Protein AF-A0A7Y2AM44-F1 (afdb_monomer)

Structure (mmCIF, N/CA/C/O backbone):
data_AF-A0A7Y2AM44-F1
#
_entry.id   AF-A0A7Y2AM44-F1
#
loop_
_atom_site.group_PDB
_atom_site.id
_atom_site.type_symbol
_atom_site.label_atom_id
_atom_site.label_alt_id
_atom_site.label_comp_id
_atom_site.label_asym_id
_atom_site.label_entity_id
_atom_site.label_seq_id
_atom_site.pdbx_PDB_ins_code
_atom_site.Cartn_x
_atom_site.Cartn_y
_atom_site.Cartn_z
_atom_site.occupancy
_atom_site.B_iso_or_equiv
_atom_site.auth_seq_id
_atom_site.auth_comp_id
_atom_site.auth_asym_id
_atom_site.auth_atom_id
_atom_site.pdbx_PDB_model_num
ATOM 1 N N . MET A 1 1 ? -16.133 8.044 -44.726 1.00 52.53 1 MET A N 1
ATOM 2 C CA . MET A 1 1 ? -15.012 7.751 -43.798 1.00 52.53 1 MET A CA 1
ATOM 3 C C . MET A 1 1 ? -14.204 9.017 -43.467 1.00 52.53 1 MET A C 1
ATOM 5 O O . MET A 1 1 ? -13.021 9.083 -43.760 1.00 52.53 1 MET A O 1
ATOM 9 N N . LYS A 1 2 ? -14.829 10.051 -42.878 1.00 50.47 2 LYS A N 1
ATOM 10 C CA . LYS A 1 2 ? -14.136 11.271 -42.394 1.00 50.47 2 LYS A CA 1
ATOM 11 C C . LYS A 1 2 ? -14.569 11.716 -40.985 1.00 50.47 2 LYS A C 1
ATOM 13 O O . LYS A 1 2 ? -14.037 12.691 -40.481 1.00 50.47 2 LYS A O 1
ATOM 18 N N . LEU A 1 3 ? -15.473 10.981 -40.323 1.00 46.16 3 LEU A N 1
ATOM 19 C CA . LEU A 1 3 ? -15.891 11.271 -38.941 1.00 46.16 3 LEU A CA 1
ATOM 20 C C . LEU A 1 3 ? -15.065 10.541 -37.865 1.00 46.16 3 LEU A C 1
ATOM 22 O O . LEU A 1 3 ? -15.043 10.983 -36.723 1.00 46.16 3 LEU A O 1
ATOM 26 N N . ALA A 1 4 ? -14.343 9.469 -38.206 1.00 48.34 4 ALA A N 1
ATOM 27 C CA . ALA A 1 4 ? -13.599 8.674 -37.221 1.00 48.34 4 ALA A CA 1
ATOM 28 C C . ALA A 1 4 ? -12.269 9.311 -36.768 1.00 48.34 4 ALA A C 1
ATOM 30 O O . ALA A 1 4 ? -11.694 8.877 -35.778 1.00 48.34 4 ALA A O 1
ATOM 31 N N . LEU A 1 5 ? -11.794 10.363 -37.449 1.00 47.31 5 LEU A N 1
ATOM 32 C CA . LEU A 1 5 ? -10.562 11.065 -37.063 1.00 47.31 5 LEU A CA 1
ATOM 33 C C . LEU A 1 5 ? -10.795 12.201 -36.047 1.00 47.31 5 LEU A C 1
ATOM 35 O O . LEU A 1 5 ? -9.833 12.737 -35.509 1.00 47.31 5 LEU A O 1
ATOM 39 N N . TYR A 1 6 ? -12.051 12.574 -35.769 1.00 46.25 6 TYR A N 1
ATOM 40 C CA . TYR A 1 6 ? -12.373 13.727 -34.914 1.00 46.25 6 TYR A CA 1
ATOM 41 C C . TYR A 1 6 ? -12.445 13.387 -33.413 1.00 46.25 6 TYR A C 1
ATOM 43 O O . TYR A 1 6 ? -12.375 14.275 -32.570 1.00 46.25 6 TYR A O 1
ATOM 51 N N . LEU A 1 7 ? -12.522 12.103 -33.046 1.00 45.22 7 LEU A N 1
ATOM 52 C CA . LEU A 1 7 ? -12.632 11.680 -31.641 1.00 45.22 7 LEU A CA 1
ATOM 53 C C . LEU A 1 7 ? -11.289 11.327 -30.975 1.00 45.22 7 LEU A C 1
ATOM 55 O O . LEU A 1 7 ? -11.259 11.087 -29.774 1.00 45.22 7 LEU A O 1
ATOM 59 N N . LEU A 1 8 ? -10.169 11.403 -31.705 1.00 44.97 8 LEU A N 1
ATOM 60 C CA . LEU A 1 8 ? -8.811 11.258 -31.150 1.00 44.97 8 LEU A CA 1
ATOM 61 C C . LEU A 1 8 ? -8.231 12.564 -30.562 1.00 44.97 8 LEU A C 1
ATOM 63 O O . LEU A 1 8 ? -7.075 12.590 -30.151 1.00 44.97 8 LEU A O 1
ATOM 67 N N . GLN A 1 9 ? -9.012 13.651 -30.483 1.00 54.84 9 GLN A N 1
ATOM 68 C CA . GLN A 1 9 ? -8.554 14.953 -29.960 1.00 54.84 9 GLN A CA 1
ATOM 69 C C . GLN A 1 9 ? -9.053 15.318 -28.547 1.00 54.84 9 GLN A C 1
ATOM 71 O O . GLN A 1 9 ? -8.832 16.441 -28.097 1.00 54.84 9 GLN A O 1
ATOM 76 N N . ARG A 1 10 ? -9.669 14.400 -27.790 1.00 44.38 10 ARG A N 1
ATOM 77 C CA . ARG A 1 10 ? -9.975 14.634 -26.363 1.00 44.38 10 ARG A CA 1
ATOM 78 C C . ARG A 1 10 ? -8.917 14.003 -25.455 1.00 44.38 10 ARG A C 1
ATOM 80 O O . ARG A 1 10 ? -9.109 12.922 -24.918 1.00 44.38 10 ARG A O 1
ATOM 87 N N . GLN A 1 11 ? -7.811 14.71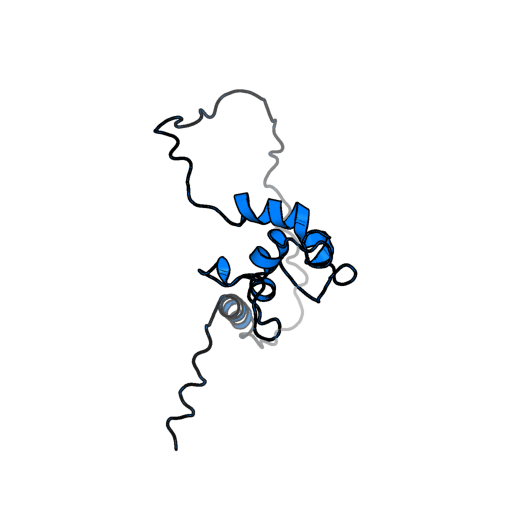6 -25.268 1.00 54.28 11 GLN A N 1
ATOM 88 C CA . GLN A 1 11 ? -6.874 14.475 -24.166 1.00 54.28 11 GLN A CA 1
ATOM 89 C C . GLN A 1 11 ? -7.281 15.352 -22.962 1.00 54.28 11 GLN A C 1
ATOM 91 O O . GLN A 1 11 ? -7.522 16.550 -23.160 1.00 54.28 11 GLN A O 1
ATOM 96 N N . PRO A 1 12 ? -7.377 14.820 -21.727 1.00 44.66 12 PRO A N 1
ATOM 97 C CA . PRO A 1 12 ? -7.542 15.641 -20.533 1.00 44.66 12 PRO A CA 1
ATOM 98 C C . PRO A 1 12 ? -6.276 16.476 -20.298 1.00 44.66 12 PRO A C 1
ATOM 100 O O . PRO A 1 12 ? -5.187 15.976 -20.041 1.00 44.66 12 PRO A O 1
ATOM 103 N N . LYS A 1 13 ? -6.440 17.791 -20.434 1.00 53.19 13 LYS A N 1
ATOM 104 C CA . LYS A 1 13 ? -5.422 18.824 -20.242 1.00 53.19 13 LYS A CA 1
ATOM 105 C C . LYS A 1 13 ? -5.278 19.116 -18.746 1.00 53.19 13 LYS A C 1
ATOM 107 O O . LYS A 1 13 ? -5.804 20.126 -18.277 1.00 53.19 13 LYS A O 1
ATOM 112 N N . ASP A 1 14 ? -4.610 18.246 -17.991 1.00 48.94 14 ASP A N 1
ATOM 113 C CA . ASP A 1 14 ? -4.335 18.483 -16.572 1.00 48.94 14 ASP A CA 1
ATOM 114 C C . ASP A 1 14 ? -2.898 19.000 -16.310 1.00 48.94 14 ASP A C 1
ATOM 116 O O . ASP A 1 14 ? -1.944 18.753 -17.043 1.00 48.94 14 ASP A O 1
ATOM 120 N N . ARG A 1 15 ? -2.847 19.935 -15.353 1.00 55.75 15 ARG A N 1
ATOM 121 C CA . ARG A 1 15 ? -1.779 20.778 -14.760 1.00 55.75 15 ARG A CA 1
ATOM 122 C C . ARG A 1 15 ? -0.468 21.121 -15.489 1.00 55.75 15 ARG A C 1
ATOM 124 O O . ARG A 1 15 ? -0.044 22.270 -15.355 1.00 55.75 15 ARG A O 1
ATOM 131 N N . GLN A 1 16 ? 0.190 20.244 -16.240 1.00 50.72 16 GLN A N 1
ATOM 132 C CA . GLN A 1 16 ? 1.550 20.502 -16.755 1.00 50.72 16 GLN A CA 1
ATOM 133 C C . GLN A 1 16 ? 1.602 21.560 -17.875 1.00 50.72 16 GLN A C 1
ATOM 135 O O . GLN A 1 16 ? 2.568 22.317 -17.990 1.00 50.72 16 GLN A O 1
ATOM 140 N N . SER A 1 17 ? 0.518 21.709 -18.644 1.00 48.16 17 SER A N 1
ATOM 141 C CA . SER A 1 17 ? 0.424 22.707 -19.723 1.00 48.16 17 SER A CA 1
ATOM 142 C C . SER A 1 17 ? 0.366 24.157 -19.214 1.00 48.16 17 SER A C 1
ATOM 144 O O . SER A 1 17 ? 0.815 25.064 -19.913 1.00 48.16 17 SER A O 1
ATOM 146 N N . ARG A 1 18 ? -0.129 24.401 -17.989 1.00 53.00 18 ARG A N 1
ATOM 147 C CA . ARG A 1 18 ? -0.231 25.765 -17.433 1.00 53.00 18 ARG A CA 1
ATOM 148 C C . ARG A 1 18 ? 1.131 26.334 -17.030 1.00 53.00 18 ARG A C 1
ATOM 150 O O . ARG A 1 18 ? 1.342 27.532 -17.181 1.00 53.00 18 ARG A O 1
ATOM 157 N N . TYR A 1 19 ? 2.062 25.481 -16.601 1.00 50.81 19 TYR A N 1
ATOM 158 C CA . TYR A 1 19 ? 3.429 25.900 -16.280 1.00 50.81 19 TYR A CA 1
ATOM 159 C C . TYR A 1 19 ? 4.269 26.126 -17.544 1.00 50.81 19 TYR A C 1
ATOM 161 O O . TYR A 1 19 ? 4.946 27.143 -17.652 1.00 50.81 19 TYR A O 1
ATOM 169 N N . GLN A 1 20 ? 4.158 25.253 -18.551 1.00 50.50 20 GLN A N 1
ATOM 170 C CA . GLN A 1 20 ? 4.907 25.383 -19.811 1.00 50.50 20 GLN A CA 1
ATOM 171 C C . GLN A 1 20 ? 4.525 26.625 -20.638 1.00 50.50 20 GLN A C 1
ATOM 173 O O . GLN A 1 20 ? 5.384 27.198 -21.306 1.00 50.50 20 GLN A O 1
ATOM 178 N N . ILE A 1 21 ? 3.269 27.084 -20.579 1.00 53.69 21 ILE A N 1
ATOM 179 C CA . ILE A 1 21 ? 2.836 28.288 -21.311 1.00 53.69 21 ILE A CA 1
ATOM 180 C C . ILE A 1 21 ? 3.441 29.568 -20.707 1.00 53.69 21 ILE A C 1
ATOM 182 O O . ILE A 1 21 ? 3.764 30.485 -21.454 1.00 53.69 21 ILE A O 1
ATOM 186 N N . CYS A 1 22 ? 3.675 29.626 -19.393 1.00 48.88 22 CYS A N 1
ATOM 187 C CA . CYS A 1 22 ? 4.239 30.821 -18.756 1.00 48.88 22 CYS A CA 1
ATOM 188 C C . CYS A 1 22 ? 5.739 30.994 -19.072 1.00 48.88 22 CYS A C 1
ATOM 190 O O . CYS A 1 22 ? 6.196 32.094 -19.367 1.00 48.88 22 CYS A O 1
ATOM 192 N N . VAL A 1 23 ? 6.502 29.893 -19.099 1.00 51.38 23 VAL A N 1
ATOM 193 C CA . VAL A 1 23 ? 7.959 29.939 -19.337 1.00 51.38 23 VAL A CA 1
ATOM 194 C C . VAL A 1 23 ? 8.291 30.223 -20.809 1.00 51.38 23 VAL A C 1
ATOM 196 O O . VAL A 1 23 ? 9.285 30.879 -21.108 1.00 51.38 23 VAL A O 1
ATOM 199 N N . LYS A 1 24 ? 7.441 29.780 -21.745 1.00 51.22 24 LYS A N 1
ATOM 200 C CA . LYS A 1 24 ? 7.689 29.920 -23.192 1.00 51.22 24 LYS A CA 1
ATOM 201 C C . LYS A 1 24 ? 7.313 31.296 -23.764 1.00 51.22 24 LYS A C 1
ATOM 203 O O . LYS A 1 24 ? 7.779 31.636 -24.845 1.00 51.22 24 LYS A O 1
ATOM 208 N N . TRP A 1 25 ? 6.539 32.104 -23.033 1.00 43.28 25 TRP A N 1
ATOM 209 C CA . TRP A 1 25 ? 6.257 33.507 -23.380 1.00 43.28 25 TRP A CA 1
ATOM 210 C C . TRP A 1 25 ? 7.288 34.506 -22.825 1.00 43.28 25 TRP A C 1
ATOM 212 O O . TRP A 1 25 ? 7.312 35.645 -23.277 1.00 43.28 25 TRP A O 1
ATOM 222 N N . LEU A 1 26 ? 8.175 34.095 -21.908 1.00 46.00 26 LEU A N 1
ATOM 223 C CA . LEU A 1 26 ? 9.223 34.971 -21.363 1.00 46.00 26 LEU A CA 1
ATOM 224 C C . LEU A 1 26 ? 10.529 34.955 -22.188 1.00 46.00 26 LEU A C 1
ATOM 226 O O . LEU A 1 26 ? 11.385 35.810 -21.993 1.00 46.00 26 LEU A O 1
ATOM 230 N N . THR A 1 27 ? 10.697 34.015 -23.127 1.00 49.34 27 THR A N 1
ATOM 231 C CA . THR A 1 27 ? 11.948 33.836 -23.900 1.00 49.34 27 THR A CA 1
ATOM 232 C C . THR A 1 27 ? 11.816 34.099 -25.404 1.00 49.34 27 THR A C 1
ATOM 234 O O . THR A 1 27 ? 12.713 33.761 -26.171 1.00 49.34 27 THR A O 1
ATOM 237 N N . SER A 1 28 ? 10.722 34.718 -25.861 1.00 48.91 28 SER A N 1
ATOM 238 C CA . SER A 1 28 ? 10.498 35.019 -27.286 1.00 48.91 28 SER A CA 1
ATOM 239 C C . SER A 1 28 ? 10.184 36.488 -27.559 1.00 48.91 28 SER A C 1
ATOM 241 O O . SER A 1 28 ? 9.229 36.796 -28.253 1.00 48.91 28 SER A O 1
ATOM 243 N N . THR A 1 29 ? 11.032 37.394 -27.072 1.00 58.38 29 THR A N 1
ATOM 244 C CA . THR A 1 29 ? 11.321 38.677 -27.737 1.00 58.38 29 THR A CA 1
ATOM 245 C C . THR A 1 29 ? 12.680 39.180 -27.258 1.00 58.38 29 THR A C 1
ATOM 247 O O . THR A 1 29 ? 12.771 39.633 -26.124 1.00 58.38 29 THR A O 1
ATOM 250 N N . LEU A 1 30 ? 13.711 39.070 -28.104 1.00 47.19 30 LEU A N 1
ATOM 251 C CA . LEU A 1 30 ? 14.763 40.072 -28.372 1.00 47.19 30 LEU A CA 1
ATOM 252 C C . LEU A 1 30 ? 16.027 39.397 -28.931 1.00 47.19 30 LEU A C 1
ATOM 254 O O . LEU A 1 30 ? 17.016 39.172 -28.240 1.00 47.19 30 LEU A O 1
ATOM 258 N N . SER A 1 31 ? 16.022 39.168 -30.246 1.00 55.38 31 SER A N 1
ATOM 259 C CA . SER A 1 31 ? 17.212 39.465 -31.043 1.00 55.38 31 SER A CA 1
ATOM 260 C C . SER A 1 31 ? 17.365 40.984 -31.076 1.00 55.38 31 SER A C 1
ATOM 262 O O . SER A 1 31 ? 16.731 41.649 -31.890 1.00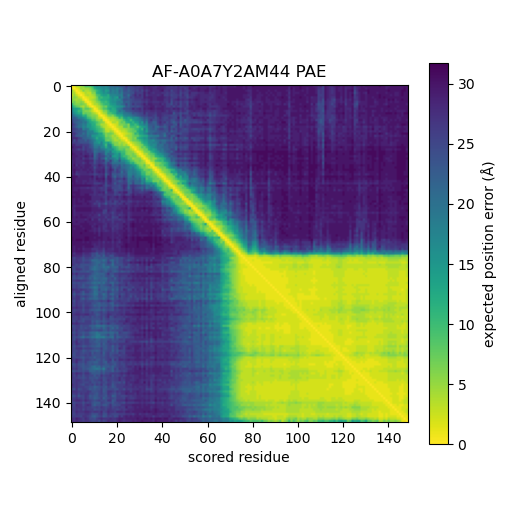 55.38 31 SER A O 1
ATOM 264 N N . ILE A 1 32 ? 18.176 41.539 -30.179 1.00 57.19 32 ILE A N 1
ATOM 265 C CA . ILE A 1 32 ? 18.726 42.886 -30.327 1.00 57.19 32 ILE A CA 1
ATOM 266 C C . ILE A 1 32 ? 20.236 42.775 -30.129 1.00 57.19 32 ILE A C 1
ATOM 268 O O . ILE A 1 32 ? 20.731 42.530 -29.032 1.00 57.19 32 ILE A O 1
ATOM 272 N N . SER A 1 33 ? 20.955 42.933 -31.236 1.00 55.91 33 SER A N 1
ATOM 273 C CA . SER A 1 33 ? 22.390 43.178 -31.269 1.00 55.91 33 SER A CA 1
ATOM 274 C C . SER A 1 33 ? 22.683 44.540 -30.638 1.00 55.91 33 SER A C 1
ATOM 276 O O . SER A 1 33 ? 22.509 45.558 -31.301 1.00 55.91 33 SER A O 1
ATOM 278 N N . ILE A 1 34 ? 23.141 44.584 -29.386 1.00 53.16 34 ILE A N 1
ATOM 279 C CA . ILE A 1 34 ? 23.824 45.756 -28.815 1.00 53.16 34 ILE A CA 1
ATOM 280 C C . ILE A 1 34 ? 25.034 45.237 -28.030 1.00 53.16 34 ILE A C 1
ATOM 282 O O . ILE A 1 34 ? 24.917 44.328 -27.212 1.00 53.16 34 ILE A O 1
ATOM 286 N N . GLY A 1 35 ? 26.212 45.755 -28.381 1.00 43.22 35 GLY A N 1
ATOM 287 C CA . GLY A 1 35 ? 27.514 45.270 -27.934 1.00 43.22 35 GLY A CA 1
ATOM 288 C C . GLY A 1 35 ? 27.867 45.569 -26.473 1.00 43.22 35 GLY A C 1
ATOM 289 O O . GLY A 1 35 ? 27.168 46.297 -25.773 1.00 43.22 35 GLY A O 1
ATOM 290 N N . LEU A 1 36 ? 29.015 45.014 -26.049 1.00 49.16 36 LEU A N 1
ATOM 291 C CA . LEU A 1 36 ? 29.828 45.513 -24.927 1.00 49.16 36 LEU A CA 1
ATOM 292 C C . LEU A 1 36 ? 29.825 47.054 -24.964 1.00 49.16 36 LEU A C 1
ATOM 294 O O . LEU A 1 36 ? 30.162 47.571 -26.034 1.00 49.16 36 LEU A O 1
ATOM 298 N N . PRO A 1 37 ? 29.525 47.799 -23.874 1.00 51.75 37 PRO A N 1
ATOM 299 C CA . PRO A 1 37 ? 30.040 47.554 -22.516 1.00 51.75 37 PRO A CA 1
ATOM 300 C C . PRO A 1 37 ? 29.115 48.019 -21.352 1.00 51.75 37 PRO A C 1
ATOM 302 O O . PRO A 1 37 ? 28.719 49.174 -21.314 1.00 51.75 37 PRO A O 1
ATOM 305 N N . ALA A 1 38 ? 28.845 47.209 -20.320 1.00 43.22 38 ALA A N 1
ATOM 306 C CA . ALA A 1 38 ? 28.383 47.744 -19.016 1.00 43.22 38 ALA A CA 1
ATOM 307 C C . ALA A 1 38 ? 28.436 46.685 -17.903 1.00 43.22 38 ALA A C 1
ATOM 309 O O . ALA A 1 38 ? 27.432 46.252 -17.346 1.00 43.22 38 ALA A O 1
ATOM 310 N N . LEU A 1 39 ? 29.657 46.286 -17.570 1.00 51.72 39 LEU A N 1
ATOM 311 C CA . LEU A 1 39 ? 30.052 45.460 -16.428 1.00 51.72 39 LEU A CA 1
ATOM 312 C C . LEU A 1 39 ? 29.842 46.177 -15.063 1.00 51.72 39 LEU A C 1
ATOM 314 O O . LEU A 1 39 ? 30.719 46.128 -14.208 1.00 51.72 39 LEU A O 1
ATOM 318 N N . LEU A 1 40 ? 28.732 46.902 -14.841 1.00 54.72 40 LEU A N 1
ATOM 319 C CA . LEU A 1 40 ? 28.677 47.888 -13.742 1.00 54.72 40 LEU A CA 1
ATOM 320 C C . LEU A 1 40 ? 27.318 48.147 -13.060 1.00 54.72 40 LEU A C 1
ATOM 322 O O . LEU A 1 40 ? 27.089 49.247 -12.574 1.00 54.72 40 LEU A O 1
ATOM 326 N N . PHE A 1 41 ? 26.431 47.155 -12.937 1.00 41.66 41 PHE A N 1
ATOM 327 C CA . PHE A 1 41 ? 25.258 47.263 -12.042 1.00 41.66 41 PHE A CA 1
ATOM 328 C C . PHE A 1 41 ? 25.084 46.012 -11.166 1.00 41.66 41 PHE A C 1
ATOM 330 O O . PHE A 1 41 ? 24.037 45.379 -11.107 1.00 41.66 41 PHE A O 1
ATOM 337 N N . LEU A 1 42 ? 26.174 45.650 -10.487 1.00 50.66 42 LEU A N 1
ATOM 338 C CA . LEU A 1 42 ? 26.297 44.521 -9.561 1.00 50.66 42 LEU A CA 1
ATOM 339 C C . LEU A 1 42 ? 26.335 44.987 -8.083 1.00 50.66 42 LEU A C 1
ATOM 341 O O . LEU A 1 42 ? 26.965 44.329 -7.267 1.00 50.66 42 LEU A O 1
ATOM 345 N N . ALA A 1 43 ? 25.746 46.135 -7.700 1.00 53.81 43 ALA A N 1
ATOM 346 C CA . ALA A 1 43 ? 26.146 46.769 -6.428 1.00 53.81 43 ALA A CA 1
ATOM 347 C C . ALA A 1 43 ? 25.099 47.581 -5.624 1.00 53.81 43 ALA A C 1
ATOM 349 O O . ALA A 1 43 ? 25.479 48.608 -5.061 1.00 53.81 43 ALA A O 1
ATOM 350 N N . THR A 1 44 ? 23.811 47.198 -5.501 1.00 48.59 44 THR A N 1
ATOM 351 C CA . THR A 1 44 ? 22.922 47.940 -4.549 1.00 48.59 44 THR A CA 1
ATOM 352 C C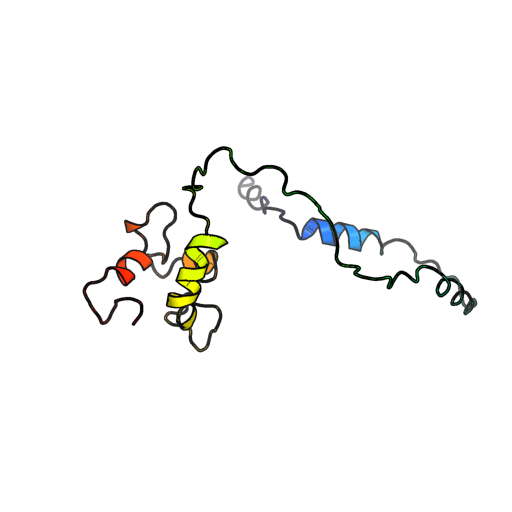 . THR A 1 44 ? 21.718 47.213 -3.911 1.00 48.59 44 THR A C 1
ATOM 354 O O . THR A 1 44 ? 20.809 47.886 -3.443 1.00 48.59 44 THR A O 1
ATOM 357 N N . CYS A 1 45 ? 21.682 45.878 -3.799 1.00 39.88 45 CYS A N 1
ATOM 358 C CA . CYS A 1 45 ? 20.572 45.197 -3.082 1.00 39.88 45 CYS A CA 1
ATOM 359 C C . CYS A 1 45 ? 20.976 44.552 -1.740 1.00 39.88 45 CYS A C 1
ATOM 361 O O . CYS A 1 45 ? 20.110 44.166 -0.964 1.00 39.88 45 CYS A O 1
ATOM 363 N N . VAL A 1 46 ? 22.277 44.431 -1.442 1.00 52.09 46 VAL A N 1
ATOM 364 C CA . VAL A 1 46 ? 22.812 43.794 -0.216 1.00 52.09 46 VAL A CA 1
ATOM 365 C C . VAL A 1 46 ? 22.997 44.831 0.898 1.00 52.09 46 VAL A C 1
ATOM 367 O O . VAL A 1 46 ? 24.077 45.002 1.450 1.00 52.09 46 VAL A O 1
ATOM 370 N N . ALA A 1 47 ? 21.947 45.584 1.220 1.00 52.47 47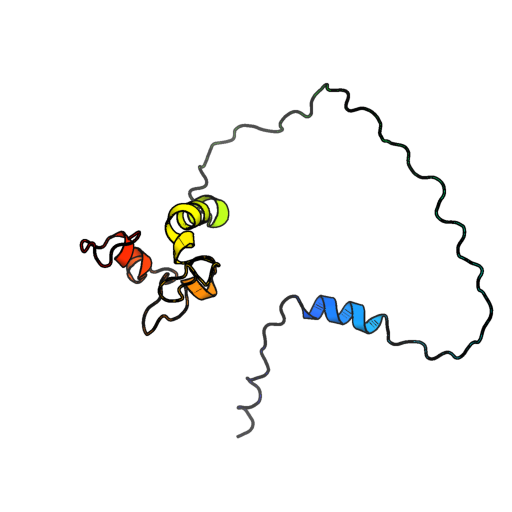 ALA A N 1
ATOM 371 C CA . ALA A 1 47 ? 21.944 46.391 2.433 1.00 52.47 47 ALA A CA 1
ATOM 372 C C . ALA A 1 47 ? 20.515 46.659 2.914 1.00 52.47 47 ALA A C 1
ATOM 374 O O . ALA A 1 47 ? 19.810 47.475 2.328 1.00 52.47 47 ALA A O 1
ATOM 375 N N . ARG A 1 48 ? 20.197 46.071 4.078 1.00 54.28 48 ARG A N 1
ATOM 376 C CA . ARG A 1 48 ? 19.291 46.621 5.103 1.00 54.28 48 ARG A CA 1
ATOM 377 C C . ARG A 1 48 ? 17.798 46.255 5.001 1.00 54.28 48 ARG A C 1
ATOM 379 O O . ARG A 1 48 ? 16.984 47.099 4.650 1.00 54.28 48 ARG A O 1
ATOM 386 N N . ALA A 1 49 ? 17.480 45.018 5.389 1.00 47.88 49 ALA A N 1
ATOM 387 C CA . ALA A 1 49 ? 16.200 44.546 5.949 1.00 47.88 49 ALA A CA 1
ATOM 388 C C . ALA A 1 49 ? 16.367 43.026 6.203 1.00 47.88 49 ALA A C 1
ATOM 390 O O . ALA A 1 49 ? 16.694 42.310 5.268 1.00 47.88 49 ALA A O 1
ATOM 391 N N . ASP A 1 50 ? 16.294 42.413 7.380 1.00 45.44 50 ASP A N 1
ATOM 392 C CA . ASP A 1 50 ? 15.852 42.833 8.696 1.00 45.44 50 ASP A CA 1
ATOM 393 C C . ASP A 1 50 ? 16.544 41.937 9.734 1.00 45.44 50 ASP A C 1
ATOM 395 O O . ASP A 1 50 ? 16.403 40.712 9.731 1.00 45.44 50 ASP A O 1
ATOM 399 N N . ASP A 1 51 ? 17.279 42.567 10.646 1.00 52.66 51 ASP A N 1
ATOM 400 C CA . ASP A 1 51 ? 17.473 42.041 11.987 1.00 52.66 51 ASP A CA 1
ATOM 401 C C . ASP A 1 51 ? 16.097 41.911 12.654 1.00 52.66 51 ASP A C 1
ATOM 403 O O . ASP A 1 51 ? 15.512 42.894 13.106 1.00 52.66 51 ASP A O 1
ATOM 407 N N . ALA A 1 52 ? 15.584 40.687 12.728 1.00 52.81 52 ALA A N 1
ATOM 408 C CA . ALA A 1 52 ? 14.514 40.316 13.649 1.00 52.81 52 ALA A CA 1
ATOM 409 C C . ALA A 1 52 ? 14.699 38.868 14.132 1.00 52.81 52 ALA A C 1
ATOM 411 O O . ALA A 1 52 ? 13.764 38.076 14.168 1.00 52.81 52 ALA A O 1
ATOM 412 N N . PHE A 1 53 ? 15.924 38.513 14.532 1.00 46.00 53 PHE A N 1
ATOM 413 C CA . PHE A 1 53 ? 16.161 37.370 15.418 1.00 46.00 53 PHE A CA 1
ATOM 414 C C . PHE A 1 53 ? 15.952 37.850 16.861 1.00 46.00 53 PHE A C 1
ATOM 416 O O . PHE A 1 53 ? 16.889 38.102 17.618 1.00 46.00 53 PHE A O 1
ATOM 423 N N . GLY A 1 54 ? 14.690 38.122 17.187 1.00 40.19 54 GLY A N 1
ATOM 424 C CA . GLY A 1 54 ? 14.251 38.634 18.475 1.00 40.19 54 GLY A CA 1
ATOM 425 C C . GLY A 1 54 ? 13.342 37.629 19.166 1.00 40.19 54 GLY A C 1
ATOM 426 O O . GLY A 1 54 ? 12.195 37.501 18.769 1.00 40.19 54 GLY A O 1
ATOM 427 N N . ARG A 1 55 ? 13.894 36.986 20.202 1.00 47.31 55 ARG A N 1
ATOM 428 C CA . ARG A 1 55 ? 13.235 36.479 21.420 1.00 47.31 55 ARG A CA 1
ATOM 429 C C . ARG A 1 55 ? 11.915 35.718 21.237 1.00 47.31 55 ARG A C 1
ATOM 431 O O . ARG A 1 55 ? 10.859 36.320 21.114 1.00 47.31 55 ARG A O 1
ATOM 438 N N . ASP A 1 56 ? 11.974 34.404 21.403 1.00 49.62 56 ASP A N 1
ATOM 439 C CA . ASP A 1 56 ? 10.876 33.615 21.954 1.00 49.62 56 ASP A CA 1
ATOM 440 C C . ASP A 1 56 ? 10.813 33.824 23.479 1.00 49.62 56 ASP A C 1
ATOM 442 O O . ASP A 1 56 ? 11.349 33.061 24.279 1.00 49.62 56 ASP A O 1
ATOM 446 N N . ASP A 1 57 ? 10.181 34.914 23.911 1.00 57.84 57 ASP A N 1
ATOM 447 C CA . ASP A 1 57 ? 9.677 35.025 25.272 1.00 57.84 57 ASP A CA 1
ATOM 448 C C . ASP A 1 57 ? 8.392 34.202 25.375 1.00 57.84 57 ASP A C 1
ATOM 450 O O . ASP A 1 57 ? 7.315 34.580 24.920 1.00 57.84 57 ASP A O 1
ATOM 454 N N . GLY A 1 58 ? 8.498 33.020 25.976 1.00 54.06 58 GLY A N 1
ATOM 455 C CA . GLY A 1 58 ? 7.314 32.272 26.354 1.00 54.06 58 GLY A CA 1
ATOM 456 C C . GLY A 1 58 ? 6.443 33.110 27.284 1.00 54.06 58 GLY A C 1
ATOM 457 O O . GLY A 1 58 ? 6.803 33.259 28.446 1.00 54.06 58 GLY A O 1
ATOM 458 N N . SER A 1 59 ? 5.303 33.613 26.802 1.00 56.88 59 SER A N 1
ATOM 459 C CA . SER A 1 59 ? 4.065 33.707 27.580 1.00 56.88 59 SER A CA 1
ATOM 460 C C . SER A 1 59 ? 2.871 34.242 26.772 1.00 56.88 59 SER A C 1
ATOM 462 O O . SER A 1 59 ? 2.959 35.262 26.101 1.00 56.88 59 SER A O 1
ATOM 464 N N . LEU A 1 60 ? 1.718 33.607 27.004 1.00 50.66 60 LEU A N 1
ATOM 465 C CA . LEU A 1 60 ? 0.346 34.122 26.853 1.00 50.66 60 LEU A CA 1
ATOM 466 C C . LEU A 1 60 ? -0.296 34.129 25.453 1.00 50.66 60 LEU A C 1
ATOM 468 O O . LEU A 1 60 ? -0.415 35.145 24.781 1.00 50.66 60 LEU A O 1
ATOM 472 N N . GLY A 1 61 ? -0.950 33.003 25.157 1.00 56.91 61 GLY A N 1
ATOM 473 C CA . GLY A 1 61 ? -2.404 33.052 24.998 1.00 56.91 61 GLY A CA 1
ATOM 474 C C . GLY A 1 61 ? -2.937 33.484 23.637 1.00 56.91 61 GLY A C 1
ATOM 475 O O . GLY A 1 61 ? -3.628 34.495 23.537 1.00 56.91 61 GLY A O 1
ATOM 476 N N . GLN A 1 62 ? -2.796 32.615 22.636 1.00 53.12 62 GLN A N 1
ATOM 477 C CA . GLN A 1 62 ? -3.902 32.433 21.700 1.00 53.12 62 GLN A CA 1
ATOM 478 C C . GLN A 1 62 ? -4.840 31.384 22.298 1.00 53.12 62 GLN A C 1
ATOM 480 O O . GLN A 1 62 ? -4.499 30.207 22.408 1.00 53.12 62 GLN A O 1
ATOM 485 N N . ALA A 1 63 ? -6.003 31.845 22.753 1.00 52.44 63 ALA A N 1
ATOM 486 C CA . ALA A 1 63 ? -7.070 30.972 23.200 1.00 52.44 63 ALA A CA 1
ATOM 487 C C . ALA A 1 63 ? -7.469 30.000 22.069 1.00 52.44 63 ALA A C 1
ATOM 489 O O . ALA A 1 63 ? -7.572 30.427 20.913 1.00 52.44 63 ALA A O 1
ATOM 490 N N . PRO A 1 64 ? -7.733 28.721 22.389 1.00 51.44 64 PRO A N 1
ATOM 491 C CA . PRO A 1 64 ? -8.392 27.811 21.471 1.00 51.44 64 PRO A CA 1
ATOM 492 C C . PRO A 1 64 ? -9.799 28.354 21.238 1.00 51.44 64 PRO A C 1
ATOM 494 O O . PRO A 1 64 ? -10.613 28.434 22.160 1.00 51.44 64 PRO A O 1
ATOM 497 N N . THR A 1 65 ? -10.076 28.792 20.015 1.00 49.56 65 THR A N 1
ATOM 498 C CA . THR A 1 65 ? -11.448 29.116 19.654 1.00 49.56 65 THR A CA 1
ATOM 499 C C . THR A 1 65 ? -12.177 27.805 19.409 1.00 49.56 65 THR A C 1
ATOM 501 O O . THR A 1 65 ? -11.918 27.087 18.450 1.00 49.56 65 THR A O 1
ATOM 504 N N . THR A 1 66 ? -13.070 27.541 20.361 1.00 46.69 66 THR A N 1
ATOM 505 C CA . THR A 1 66 ? -14.230 26.659 20.262 1.00 46.69 66 THR A CA 1
ATOM 506 C C . THR A 1 66 ? -13.919 25.168 20.329 1.00 46.69 66 THR A C 1
ATOM 508 O O . THR A 1 66 ? -13.792 24.469 19.331 1.00 46.69 66 THR A O 1
ATOM 511 N N . GLY A 1 67 ? -13.877 24.656 21.558 1.00 56.69 67 GLY A N 1
ATOM 512 C CA . GLY A 1 67 ? -14.330 23.292 21.783 1.00 56.69 67 GLY A CA 1
ATOM 513 C C . GLY A 1 67 ? -15.855 23.208 21.664 1.00 56.69 67 GLY A C 1
ATOM 514 O O . GLY A 1 67 ? -16.558 24.148 22.034 1.00 56.69 67 GLY A O 1
ATOM 515 N N . SER A 1 68 ? -16.322 22.023 21.267 1.00 62.81 68 SER A N 1
ATOM 516 C CA . SER A 1 68 ? -17.606 21.442 21.670 1.00 62.81 68 SER A CA 1
ATOM 517 C C . SER A 1 68 ? -18.878 21.982 21.011 1.00 62.81 68 SER A C 1
ATOM 519 O O . SER A 1 68 ? -19.714 22.584 21.679 1.00 62.81 68 SER A O 1
ATOM 521 N N . GLU A 1 69 ? -19.120 21.561 19.771 1.00 58.31 69 GLU A N 1
ATOM 522 C CA . GLU A 1 69 ? -20.473 21.185 19.340 1.00 58.31 69 GLU A CA 1
ATOM 523 C C . GLU A 1 69 ? -20.404 19.805 18.669 1.00 58.31 69 GLU A C 1
ATOM 525 O O . GLU A 1 69 ? -20.360 19.693 17.454 1.00 58.31 69 GLU A O 1
ATOM 530 N N . LEU A 1 70 ? -20.357 18.784 19.537 1.00 52.53 70 LEU A N 1
ATOM 531 C CA . LEU A 1 70 ? -20.601 17.354 19.304 1.00 52.53 70 LEU A CA 1
ATOM 532 C C . LEU A 1 70 ? -19.659 16.664 18.303 1.00 52.53 70 LEU A C 1
ATOM 534 O O . LEU A 1 70 ? -19.758 16.860 17.099 1.00 52.53 70 LEU A O 1
ATOM 538 N N . ASP A 1 71 ? -18.788 15.800 18.837 1.00 56.97 71 ASP A N 1
ATOM 539 C CA . ASP A 1 71 ? -18.147 14.690 18.123 1.00 56.97 71 ASP A CA 1
ATOM 540 C C . ASP A 1 71 ? -19.213 13.859 17.385 1.00 56.97 71 ASP A C 1
ATOM 542 O O . ASP A 1 71 ? -19.701 12.839 17.871 1.00 56.97 71 ASP A O 1
ATOM 546 N N . ASP A 1 72 ? -19.584 14.311 16.194 1.00 58.22 72 ASP A N 1
ATOM 547 C CA . ASP A 1 72 ? -19.826 13.424 15.075 1.00 58.22 72 ASP A CA 1
ATOM 548 C C . ASP A 1 72 ? -18.422 12.915 14.747 1.00 58.22 72 ASP A C 1
ATOM 550 O O . ASP A 1 72 ? -17.622 13.619 14.120 1.00 58.22 72 ASP A O 1
ATOM 554 N N . VAL A 1 73 ? -18.049 11.756 15.308 1.00 62.22 73 VAL A N 1
ATOM 555 C CA . VAL A 1 73 ? -16.893 11.020 14.792 1.00 62.22 73 VAL A CA 1
ATOM 556 C C . VAL A 1 73 ? -17.159 10.969 13.303 1.00 62.22 73 VAL A C 1
ATOM 558 O O . VAL A 1 73 ? -18.182 10.430 12.901 1.00 62.22 73 VAL A O 1
ATOM 561 N N . ASP A 1 74 ? -16.336 11.646 12.508 1.00 63.25 74 ASP A N 1
ATOM 562 C CA . ASP A 1 74 ? -16.484 11.645 11.063 1.00 63.25 74 ASP A CA 1
ATOM 563 C C . ASP A 1 74 ? -16.392 10.179 10.626 1.00 63.25 74 ASP A C 1
ATOM 565 O O . ASP A 1 74 ? -15.301 9.645 10.432 1.00 63.25 74 ASP A O 1
ATOM 569 N N . ASP A 1 75 ? -17.550 9.514 10.515 1.00 73.12 75 ASP A N 1
ATOM 570 C CA . ASP A 1 75 ? -17.728 8.102 10.140 1.00 73.12 75 ASP A CA 1
ATOM 571 C C . ASP A 1 75 ? -17.198 7.844 8.720 1.00 73.12 75 ASP A C 1
ATOM 573 O O . ASP A 1 75 ? -17.215 6.732 8.182 1.00 73.12 75 ASP A O 1
ATOM 577 N N . ARG A 1 76 ? -16.730 8.903 8.063 1.00 86.62 76 ARG A N 1
ATOM 578 C CA . ARG A 1 76 ? -16.092 8.872 6.770 1.00 86.62 76 ARG A CA 1
ATOM 579 C C . ARG A 1 76 ? -14.668 8.374 6.954 1.00 86.62 76 ARG A C 1
ATOM 581 O O . ARG A 1 76 ? -13.774 9.051 7.451 1.00 86.62 76 ARG A O 1
ATOM 588 N N . VAL A 1 77 ? -14.464 7.162 6.462 1.00 91.00 77 VAL A N 1
ATOM 589 C CA . VAL A 1 77 ? -13.138 6.569 6.329 1.00 91.00 77 VAL A CA 1
ATOM 590 C C . VAL A 1 77 ? -12.302 7.409 5.362 1.00 91.00 77 VAL A C 1
ATOM 592 O O . VAL A 1 77 ? -12.630 7.547 4.179 1.00 91.00 77 VAL A O 1
ATOM 595 N N . GLU A 1 78 ? -11.180 7.925 5.849 1.00 93.44 78 GLU A N 1
ATOM 596 C CA . GLU A 1 78 ? -10.205 8.661 5.056 1.00 93.44 78 GLU A CA 1
ATOM 597 C C . GLU A 1 78 ? -9.004 7.774 4.724 1.00 93.44 78 GLU A C 1
ATOM 599 O O . GLU A 1 78 ? -8.329 7.236 5.601 1.00 93.44 78 GLU A O 1
ATOM 604 N N . PHE A 1 79 ? -8.652 7.667 3.438 1.00 93.00 79 PHE A N 1
ATOM 605 C CA . PHE A 1 79 ? -7.540 6.805 3.020 1.00 93.00 79 PHE A CA 1
ATOM 606 C C . PHE A 1 79 ? -6.212 7.166 3.704 1.00 93.00 79 PHE A C 1
ATOM 608 O O . PHE A 1 79 ? -5.470 6.281 4.112 1.00 93.00 79 PHE A O 1
ATOM 615 N N . GLY A 1 80 ? -5.892 8.458 3.828 1.00 94.12 80 GLY A N 1
ATOM 616 C CA . GLY A 1 80 ? -4.606 8.902 4.372 1.00 94.12 80 GLY A CA 1
ATOM 617 C C . GLY A 1 80 ? -4.452 8.673 5.877 1.00 94.12 80 GLY A C 1
ATOM 618 O O . GLY A 1 80 ? -3.354 8.328 6.318 1.00 94.12 80 GLY A O 1
ATOM 619 N N . ARG A 1 81 ? -5.540 8.862 6.631 1.00 94.50 81 ARG A N 1
ATOM 620 C CA . ARG A 1 81 ? -5.592 8.751 8.094 1.00 94.50 81 ARG A CA 1
ATOM 621 C C . ARG A 1 81 ? -5.831 7.312 8.545 1.00 94.50 81 ARG A C 1
ATOM 623 O O . ARG A 1 81 ? -5.122 6.841 9.425 1.00 94.50 81 ARG A O 1
ATOM 630 N N . ASP A 1 82 ? -6.768 6.616 7.903 1.00 95.25 82 ASP A N 1
ATOM 631 C CA . ASP A 1 82 ? -7.305 5.349 8.407 1.00 95.25 82 ASP A CA 1
ATOM 632 C C . ASP A 1 82 ? -6.728 4.135 7.658 1.00 95.25 82 ASP A C 1
ATOM 634 O O . ASP A 1 82 ? -6.310 3.159 8.274 1.00 95.25 82 ASP A O 1
ATOM 638 N N . VAL A 1 83 ? -6.635 4.191 6.324 1.00 94.62 83 VAL A N 1
ATOM 639 C CA . VAL A 1 83 ? -6.270 3.018 5.498 1.00 94.62 83 VAL A CA 1
ATOM 640 C C . VAL A 1 83 ? -4.760 2.898 5.276 1.00 94.62 83 VAL A C 1
ATOM 642 O O . VAL A 1 83 ? -4.173 1.825 5.434 1.00 94.62 83 VAL A O 1
ATOM 645 N N . ARG A 1 84 ? -4.098 3.996 4.902 1.00 95.88 84 ARG A N 1
ATOM 646 C CA . ARG A 1 84 ? -2.680 3.997 4.522 1.00 95.88 84 ARG A CA 1
ATOM 647 C C . ARG A 1 84 ? -1.762 3.506 5.647 1.00 95.88 84 ARG A C 1
ATOM 649 O O . ARG A 1 84 ? -0.851 2.746 5.323 1.00 95.88 84 ARG A O 1
ATOM 656 N N . PRO A 1 85 ? -1.954 3.871 6.933 1.00 96.75 85 PRO A N 1
ATOM 657 C CA . PRO A 1 85 ? -1.106 3.351 8.007 1.00 96.75 85 PRO A CA 1
ATOM 658 C C . PRO A 1 85 ? -1.204 1.829 8.175 1.00 96.75 85 PRO A C 1
ATOM 660 O O . PRO A 1 85 ? -0.196 1.186 8.464 1.00 96.75 85 PRO A O 1
ATOM 663 N N . ILE A 1 86 ? -2.385 1.246 7.942 1.00 96.25 86 ILE A N 1
ATOM 664 C CA . ILE A 1 86 ? -2.603 -0.206 8.009 1.00 96.25 86 ILE A CA 1
ATOM 665 C C . ILE A 1 86 ? -1.835 -0.899 6.877 1.00 96.25 86 ILE A C 1
ATOM 667 O O . ILE A 1 86 ? -1.036 -1.802 7.133 1.00 96.25 86 ILE A O 1
ATOM 671 N N . LEU A 1 87 ? -2.003 -0.426 5.638 1.00 96.00 87 LEU A N 1
ATOM 672 C CA . LEU A 1 87 ? -1.299 -0.982 4.476 1.00 96.00 87 LEU A CA 1
ATOM 673 C C . LEU A 1 87 ? 0.221 -0.804 4.577 1.00 96.00 87 LEU A C 1
ATOM 675 O O . LEU A 1 87 ? 0.976 -1.707 4.222 1.00 96.00 87 LEU A O 1
ATOM 679 N N . ALA A 1 88 ? 0.682 0.329 5.109 1.00 95.88 88 ALA A N 1
ATOM 680 C CA . ALA A 1 88 ? 2.104 0.580 5.313 1.00 95.88 88 ALA A CA 1
ATOM 681 C C . ALA A 1 88 ? 2.735 -0.402 6.301 1.00 95.88 88 ALA A C 1
ATOM 683 O O . ALA A 1 88 ? 3.862 -0.839 6.090 1.00 95.88 88 ALA A O 1
ATOM 684 N N . LYS A 1 89 ? 2.002 -0.767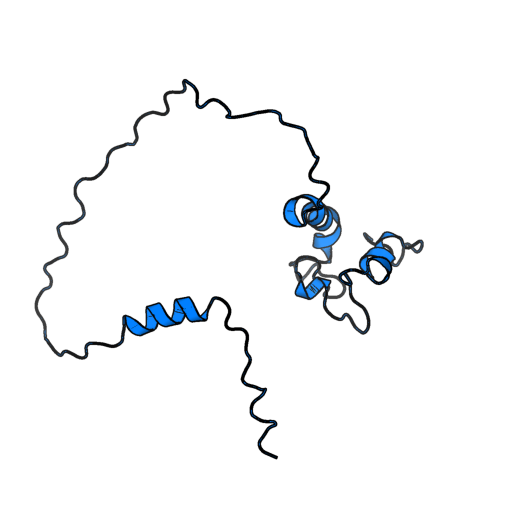 7.355 1.00 95.69 89 LYS A N 1
ATOM 685 C CA . LYS A 1 89 ? 2.489 -1.679 8.389 1.00 95.69 89 LYS A CA 1
ATOM 686 C C . LYS A 1 89 ? 2.490 -3.142 7.943 1.00 95.69 89 LYS A C 1
ATOM 688 O O . LYS A 1 89 ? 3.384 -3.882 8.337 1.00 95.69 89 LYS A O 1
ATOM 693 N N . HIS A 1 90 ? 1.485 -3.556 7.172 1.00 95.56 90 HIS A N 1
ATOM 694 C CA . HIS A 1 90 ? 1.229 -4.975 6.911 1.00 95.56 90 HIS A CA 1
ATOM 695 C C . HIS A 1 90 ? 1.463 -5.414 5.461 1.00 95.56 90 HIS A C 1
ATOM 697 O O . HIS A 1 90 ? 1.644 -6.603 5.225 1.00 95.56 90 HIS A O 1
ATOM 703 N N . CYS A 1 91 ? 1.471 -4.494 4.492 1.00 95.56 91 CYS A N 1
ATOM 704 C CA . CYS A 1 91 ? 1.446 -4.848 3.069 1.00 95.56 91 CYS A CA 1
ATOM 705 C C . CYS A 1 91 ? 2.622 -4.268 2.270 1.00 95.56 91 CYS A C 1
ATOM 707 O O . CYS A 1 91 ? 3.168 -4.944 1.400 1.00 95.56 91 CYS A O 1
ATOM 709 N N . PHE A 1 92 ? 3.039 -3.026 2.537 1.00 95.75 92 PHE A N 1
ATOM 710 C CA . PHE A 1 92 ? 4.026 -2.338 1.688 1.00 95.75 92 PHE A CA 1
ATOM 711 C C . PHE A 1 92 ? 5.441 -2.914 1.760 1.00 95.75 92 PHE A C 1
ATOM 713 O O . PHE A 1 92 ? 6.220 -2.675 0.843 1.00 95.75 92 PHE A O 1
ATOM 720 N N . THR A 1 93 ? 5.772 -3.704 2.782 1.00 95.19 93 THR A N 1
ATOM 721 C CA . THR A 1 93 ? 7.065 -4.402 2.833 1.00 95.19 93 THR A CA 1
ATOM 722 C C . THR A 1 93 ? 7.250 -5.339 1.638 1.00 95.19 93 THR A C 1
ATOM 724 O O . THR A 1 93 ? 8.339 -5.390 1.082 1.00 95.19 93 THR A O 1
ATOM 727 N N . CYS A 1 94 ? 6.190 -6.033 1.207 1.00 95.94 94 CYS A N 1
ATOM 728 C CA . CYS A 1 94 ? 6.250 -6.990 0.096 1.00 95.94 94 CYS A CA 1
ATOM 729 C C . CYS A 1 94 ? 5.492 -6.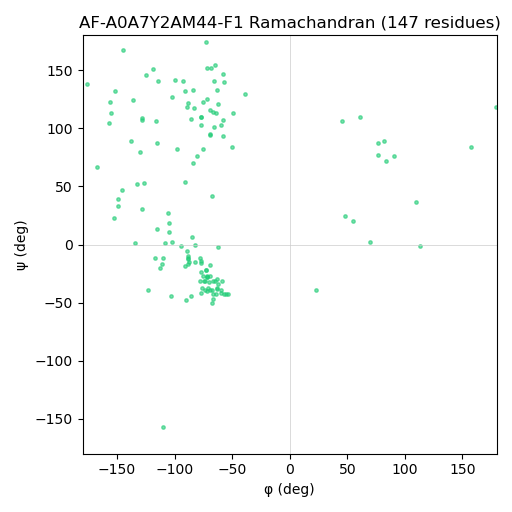527 -1.158 1.00 95.94 94 CYS A C 1
ATOM 731 O O . CYS A 1 94 ? 5.721 -7.055 -2.238 1.00 95.94 94 CYS A O 1
ATOM 733 N N . HIS A 1 95 ? 4.603 -5.538 -1.055 1.00 96.31 95 HIS A N 1
ATOM 734 C CA . HIS A 1 95 ? 3.800 -5.023 -2.178 1.00 96.31 95 HIS A CA 1
ATOM 735 C C . HIS A 1 95 ? 3.884 -3.494 -2.314 1.00 96.31 95 HIS A C 1
ATOM 737 O O . HIS A 1 95 ? 2.913 -2.827 -2.682 1.00 96.31 95 HIS A O 1
ATOM 743 N N . GLY A 1 96 ? 5.019 -2.915 -1.924 1.00 94.75 96 GLY A N 1
ATOM 744 C CA . GLY A 1 96 ? 5.253 -1.474 -1.929 1.00 94.75 96 GLY A CA 1
ATOM 745 C C . GLY A 1 96 ? 6.254 -1.009 -2.994 1.00 94.75 96 GLY A C 1
ATOM 746 O O . GLY A 1 96 ? 6.462 -1.670 -4.017 1.00 94.75 96 GLY A O 1
ATOM 747 N N . PRO A 1 97 ? 6.879 0.163 -2.783 1.00 95.25 97 PRO A N 1
ATOM 748 C CA . PRO A 1 97 ? 7.702 0.818 -3.796 1.00 95.25 97 PRO A CA 1
ATOM 749 C C . PRO A 1 97 ? 9.051 0.134 -4.039 1.00 95.25 97 PRO A C 1
ATOM 751 O O . PRO A 1 97 ? 9.615 0.316 -5.116 1.00 95.25 97 PRO A O 1
ATOM 754 N N . ASP A 1 98 ? 9.551 -0.656 -3.091 1.00 95.50 98 ASP A N 1
ATOM 755 C CA . ASP A 1 98 ? 10.807 -1.396 -3.232 1.00 95.50 98 ASP A CA 1
ATOM 756 C C . ASP A 1 98 ? 10.647 -2.516 -4.277 1.00 95.50 98 ASP A C 1
ATOM 758 O O . ASP A 1 98 ? 9.798 -3.381 -4.078 1.00 95.50 98 ASP A O 1
ATOM 762 N N . PRO A 1 99 ? 11.369 -2.489 -5.415 1.00 93.56 99 PRO A N 1
ATOM 763 C CA . PRO A 1 99 ? 11.289 -3.539 -6.427 1.00 93.56 99 PRO A CA 1
ATOM 764 C C . PRO A 1 99 ? 11.955 -4.852 -5.996 1.00 93.56 99 PRO A C 1
ATOM 766 O O . PRO A 1 99 ? 11.526 -5.901 -6.466 1.00 93.56 99 PRO A O 1
ATOM 769 N N . ASP A 1 100 ? 12.954 -4.816 -5.111 1.00 94.81 100 ASP A N 1
ATOM 770 C CA . ASP A 1 100 ? 13.734 -6.003 -4.735 1.00 94.81 100 ASP A CA 1
ATOM 771 C C . ASP A 1 100 ? 12.967 -6.885 -3.741 1.00 94.81 100 ASP A C 1
ATOM 773 O O . ASP A 1 100 ? 13.079 -8.111 -3.759 1.00 94.81 100 ASP A O 1
ATOM 777 N N . ALA A 1 101 ? 12.136 -6.265 -2.899 1.00 93.56 101 ALA A N 1
ATOM 778 C CA . ALA A 1 101 ? 11.239 -6.955 -1.975 1.00 93.56 101 ALA A CA 1
ATOM 779 C C . ALA A 1 101 ? 9.857 -7.274 -2.582 1.00 93.56 101 ALA A C 1
ATOM 781 O O . ALA A 1 101 ? 9.028 -7.915 -1.925 1.00 93.56 101 ALA A O 1
ATOM 782 N N . ARG A 1 102 ? 9.574 -6.811 -3.811 1.00 94.56 102 ARG A N 1
ATOM 783 C CA . ARG A 1 102 ? 8.222 -6.852 -4.376 1.00 94.56 102 ARG A CA 1
ATOM 784 C C . ARG A 1 102 ? 7.815 -8.248 -4.815 1.00 94.56 102 ARG A C 1
ATOM 786 O O . ARG A 1 102 ? 8.400 -8.838 -5.718 1.00 94.56 102 ARG A O 1
ATOM 793 N N . GLN A 1 103 ? 6.715 -8.722 -4.255 1.00 92.69 103 GLN A N 1
ATOM 794 C CA . GLN A 1 103 ? 6.078 -9.967 -4.648 1.00 92.69 103 GLN A CA 1
ATOM 795 C C . GLN A 1 103 ? 4.992 -9.715 -5.697 1.00 92.69 103 GLN A C 1
ATOM 797 O O . GLN A 1 103 ? 4.248 -8.731 -5.623 1.00 92.69 103 GLN A O 1
ATOM 802 N N . ALA A 1 104 ? 4.906 -10.627 -6.671 1.00 90.06 104 ALA A N 1
ATOM 803 C CA . ALA A 1 104 ? 3.935 -10.611 -7.773 1.00 90.06 104 ALA A CA 1
ATOM 804 C C . ALA A 1 104 ? 3.911 -9.310 -8.608 1.00 90.06 104 ALA A C 1
ATOM 806 O O . ALA A 1 104 ? 2.911 -9.018 -9.256 1.00 90.06 104 ALA A O 1
ATOM 807 N N . ASP A 1 105 ? 4.987 -8.515 -8.550 1.00 90.75 105 ASP A N 1
ATOM 808 C CA . ASP A 1 105 ? 5.072 -7.147 -9.088 1.00 90.75 105 ASP A CA 1
ATOM 809 C C . ASP A 1 105 ? 3.885 -6.232 -8.696 1.00 90.75 105 ASP A C 1
ATOM 811 O O . ASP A 1 105 ? 3.567 -5.245 -9.360 1.00 90.75 105 ASP A O 1
ATOM 815 N N . LEU A 1 106 ? 3.219 -6.539 -7.576 1.00 95.31 106 LEU A N 1
ATOM 816 C CA . LEU A 1 106 ? 2.020 -5.834 -7.136 1.00 95.31 106 LEU A CA 1
ATOM 817 C C . LEU A 1 106 ? 2.376 -4.565 -6.353 1.00 95.31 106 LEU A C 1
ATOM 819 O O . LEU A 1 106 ? 3.184 -4.588 -5.425 1.00 95.31 106 LEU A O 1
ATOM 823 N N . ARG A 1 107 ? 1.712 -3.457 -6.703 1.00 95.69 107 ARG A N 1
ATOM 824 C CA . ARG A 1 107 ? 1.919 -2.119 -6.128 1.00 95.69 107 ARG A CA 1
ATOM 825 C C . ARG A 1 107 ? 0.679 -1.625 -5.383 1.00 95.69 107 ARG A C 1
ATOM 827 O O . ARG A 1 107 ? -0.141 -0.903 -5.949 1.00 95.69 107 ARG A O 1
ATOM 834 N N . LEU A 1 108 ? 0.558 -1.963 -4.100 1.00 96.38 108 LEU A N 1
ATOM 835 C CA . LEU A 1 108 ? -0.548 -1.502 -3.245 1.00 96.38 108 LEU A CA 1
ATOM 836 C C . LEU A 1 108 ? -0.387 -0.049 -2.771 1.00 96.38 108 LEU A C 1
ATOM 838 O O . LEU A 1 108 ? -1.348 0.569 -2.317 1.00 96.38 108 LEU A O 1
ATOM 842 N N . ASP A 1 109 ? 0.814 0.514 -2.885 1.00 95.00 109 ASP A N 1
ATOM 843 C CA . ASP A 1 109 ? 1.129 1.895 -2.507 1.00 95.00 109 ASP A CA 1
ATOM 844 C C . ASP A 1 109 ? 0.640 2.937 -3.528 1.00 95.00 109 ASP A C 1
ATOM 846 O O . ASP A 1 109 ? 0.576 4.129 -3.219 1.00 95.00 109 ASP A O 1
ATOM 850 N N . THR A 1 110 ? 0.266 2.501 -4.734 1.00 95.44 110 THR A N 1
ATOM 851 C CA . THR A 1 110 ? -0.231 3.371 -5.809 1.00 95.44 110 THR A CA 1
ATOM 852 C C . THR A 1 110 ? -1.657 3.007 -6.209 1.00 95.44 110 THR A C 1
ATOM 854 O O . THR A 1 110 ? -2.084 1.854 -6.119 1.00 95.44 110 THR A O 1
ATOM 857 N N . GLN A 1 111 ? -2.414 3.995 -6.684 1.00 94.19 111 GLN A N 1
ATOM 858 C CA . GLN A 1 111 ? -3.782 3.761 -7.145 1.00 94.19 111 GLN A CA 1
ATOM 859 C C . GLN A 1 111 ? -3.818 2.889 -8.407 1.00 94.19 111 GLN A C 1
ATOM 861 O O . GLN A 1 111 ? -4.629 1.969 -8.480 1.00 94.19 111 GLN A O 1
ATOM 866 N N . ASP A 1 112 ? -2.927 3.151 -9.363 1.00 94.94 112 ASP A N 1
ATOM 867 C CA . ASP A 1 112 ? -2.873 2.402 -10.622 1.00 94.94 112 ASP A CA 1
ATOM 868 C C . ASP A 1 112 ? -2.432 0.955 -10.397 1.00 94.94 112 ASP A C 1
ATOM 870 O O . ASP A 1 112 ? -2.993 0.042 -10.989 1.00 94.94 112 ASP A O 1
ATOM 874 N N . GLY A 1 113 ? -1.480 0.728 -9.491 1.00 95.00 113 GLY A N 1
ATOM 875 C CA . GLY A 1 113 ? -1.020 -0.613 -9.144 1.00 95.00 113 GLY A CA 1
ATOM 876 C C . GLY A 1 113 ? -2.049 -1.449 -8.387 1.00 95.00 113 GLY A C 1
ATOM 877 O O . GLY A 1 113 ? -2.192 -2.638 -8.647 1.00 95.00 113 GLY A O 1
ATOM 878 N N . SER A 1 114 ? -2.799 -0.830 -7.471 1.00 95.50 114 SER A N 1
ATOM 879 C CA . SER A 1 114 ? -3.815 -1.533 -6.676 1.00 95.50 114 SER A CA 1
ATOM 880 C C . SER A 1 114 ? -5.092 -1.846 -7.458 1.00 95.50 114 SER A C 1
ATOM 882 O O . SER A 1 114 ? -5.783 -2.810 -7.141 1.00 95.50 114 SER A O 1
ATOM 884 N N . ARG A 1 115 ? -5.415 -1.045 -8.478 1.00 95.62 115 ARG A N 1
ATOM 885 C CA . ARG A 1 115 ? -6.623 -1.194 -9.310 1.00 95.62 115 ARG A CA 1
ATOM 886 C C . ARG A 1 115 ? -6.324 -1.695 -10.720 1.00 95.62 115 ARG A C 1
ATOM 888 O O . ARG A 1 115 ? -7.229 -1.769 -11.547 1.00 95.62 115 ARG A O 1
ATOM 895 N N . GLY A 1 116 ? -5.058 -1.964 -11.014 1.00 94.44 116 GLY A N 1
ATOM 896 C CA . GLY A 1 116 ? -4.629 -2.506 -12.292 1.00 94.44 116 GLY A CA 1
ATOM 897 C C . GLY A 1 116 ? -5.184 -3.908 -12.508 1.00 94.44 116 GLY A C 1
ATOM 898 O O . GLY A 1 116 ? -5.493 -4.622 -11.555 1.00 94.44 116 GLY A O 1
ATOM 899 N N . ASP A 1 117 ? -5.316 -4.287 -13.776 1.00 93.38 117 ASP A N 1
ATOM 900 C CA . ASP A 1 117 ? -5.612 -5.667 -14.148 1.00 93.38 117 ASP A CA 1
ATOM 901 C C . ASP A 1 117 ? -4.377 -6.547 -13.900 1.00 93.38 117 ASP A C 1
ATOM 903 O O . ASP A 1 117 ? -3.291 -6.260 -14.405 1.00 93.38 117 ASP A O 1
ATOM 907 N N . LEU A 1 118 ? -4.556 -7.609 -13.117 1.00 92.25 118 LEU A N 1
ATOM 908 C CA . LEU A 1 118 ? -3.536 -8.586 -12.730 1.00 92.25 118 LEU A CA 1
ATOM 909 C C . LEU A 1 118 ? -3.688 -9.918 -13.486 1.00 92.25 118 LEU A C 1
ATOM 911 O O . LEU A 1 118 ? -3.143 -10.936 -13.066 1.00 92.25 118 LEU A O 1
ATOM 915 N N . GLY A 1 119 ? -4.419 -9.919 -14.606 1.00 89.69 119 GLY A N 1
ATOM 916 C CA . GLY A 1 119 ? -4.644 -11.104 -15.440 1.00 89.69 119 GLY A CA 1
ATOM 917 C C . GLY A 1 119 ? -6.077 -11.631 -15.378 1.00 89.69 119 GLY A C 1
ATOM 918 O O . GLY A 1 119 ? -6.291 -12.840 -15.412 1.00 89.69 119 GLY A O 1
ATOM 919 N N . GLY A 1 120 ? -7.057 -10.733 -15.282 1.00 90.69 120 GLY A N 1
ATOM 920 C CA . GLY A 1 120 ? -8.486 -11.032 -15.176 1.00 90.69 120 GLY A CA 1
ATOM 921 C C . GLY A 1 120 ? -9.107 -10.654 -13.830 1.00 90.69 120 GLY A C 1
ATOM 922 O O . GLY A 1 120 ? -10.311 -10.826 -13.656 1.00 90.69 120 GLY A O 1
ATOM 923 N N . TYR A 1 121 ? -8.313 -10.131 -12.893 1.00 92.56 121 TYR A N 1
ATOM 924 C CA . TYR A 1 121 ? -8.757 -9.692 -11.569 1.00 92.56 121 TYR A CA 1
ATOM 925 C C . TYR A 1 121 ? -7.980 -8.451 -11.107 1.00 92.56 121 TYR A C 1
ATOM 927 O O . TYR A 1 121 ? -6.970 -8.079 -11.703 1.00 92.56 121 TYR A O 1
ATOM 935 N N . GLN A 1 122 ? -8.456 -7.795 -10.046 1.00 96.19 122 GLN A N 1
ATOM 936 C CA . GLN A 1 122 ? -7.837 -6.599 -9.464 1.00 96.19 122 GLN A CA 1
ATOM 937 C C . GLN A 1 122 ? -7.571 -6.820 -7.976 1.00 96.19 122 GLN A C 1
ATOM 939 O O . GLN A 1 122 ? -8.367 -7.461 -7.290 1.00 96.19 122 GLN A O 1
ATOM 944 N N 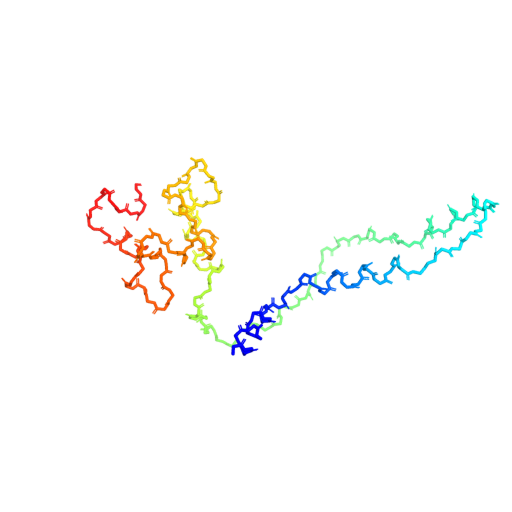. ALA A 1 123 ? -6.481 -6.250 -7.452 1.00 95.81 123 ALA A N 1
ATOM 945 C CA . ALA A 1 123 ? -6.220 -6.308 -6.013 1.00 95.81 123 ALA A CA 1
ATOM 946 C C . ALA A 1 123 ? -7.305 -5.562 -5.222 1.00 95.81 123 ALA A C 1
ATOM 948 O O . ALA A 1 123 ? -7.793 -6.068 -4.215 1.00 95.81 123 ALA A O 1
ATOM 949 N N . ILE A 1 124 ? -7.711 -4.383 -5.699 1.00 96.75 124 ILE A N 1
ATOM 950 C CA . ILE A 1 124 ? -8.802 -3.589 -5.133 1.00 96.75 124 ILE A CA 1
ATOM 951 C C . ILE A 1 124 ? -9.776 -3.224 -6.254 1.00 96.75 124 ILE A C 1
ATOM 953 O O . ILE A 1 124 ? -9.491 -2.337 -7.061 1.00 96.75 124 ILE A O 1
ATOM 957 N N . MET A 1 125 ? -10.947 -3.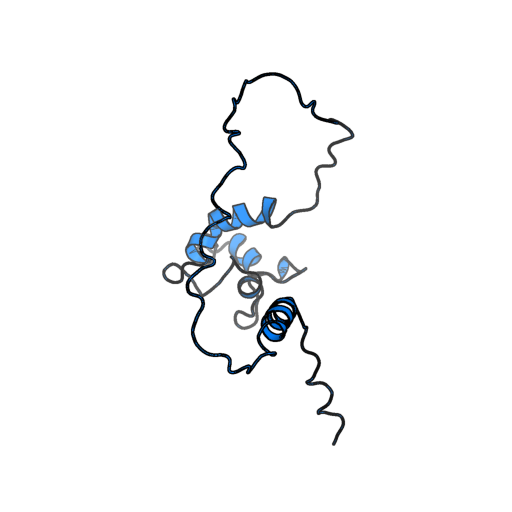859 -6.259 1.00 96.38 125 MET A N 1
ATOM 958 C CA . MET A 1 125 ? -12.055 -3.533 -7.151 1.00 96.38 125 MET A CA 1
ATOM 959 C C . MET A 1 125 ? -12.859 -2.358 -6.563 1.00 96.38 125 MET A C 1
ATOM 961 O O . MET A 1 125 ? -13.416 -2.447 -5.463 1.00 96.38 125 MET A O 1
ATOM 965 N N . PRO A 1 126 ? -12.931 -1.198 -7.239 1.00 93.94 126 PRO A N 1
ATOM 966 C CA . PRO A 1 126 ? -13.648 -0.050 -6.700 1.00 93.94 126 PRO A CA 1
ATOM 967 C C . PRO A 1 126 ? -15.143 -0.338 -6.545 1.00 93.94 126 PRO A C 1
ATOM 969 O O . PRO A 1 126 ? -15.795 -0.748 -7.499 1.00 93.94 126 PRO A O 1
ATOM 972 N N . ARG A 1 127 ? -15.700 0.009 -5.376 1.00 93.94 127 ARG A N 1
ATOM 973 C CA . ARG A 1 127 ? -17.130 -0.141 -5.023 1.00 93.94 127 ARG A CA 1
ATOM 974 C C . ARG A 1 127 ? -17.613 -1.582 -4.838 1.00 93.94 127 ARG A C 1
ATOM 976 O O . ARG A 1 127 ? -18.792 -1.753 -4.550 1.00 93.94 127 ARG A O 1
ATOM 983 N N . ASP A 1 128 ? -16.728 -2.566 -4.954 1.00 95.69 128 ASP A N 1
ATOM 984 C CA . ASP A 1 128 ? -17.052 -3.977 -4.764 1.00 95.69 128 ASP A CA 1
ATOM 985 C C . ASP A 1 128 ? -15.929 -4.663 -3.958 1.00 95.69 128 ASP A C 1
ATOM 987 O O . ASP A 1 128 ? -14.933 -5.119 -4.529 1.00 95.69 128 ASP A O 1
ATOM 991 N N . PRO A 1 129 ? -16.014 -4.660 -2.613 1.00 94.06 129 PRO A N 1
ATOM 992 C CA . PRO A 1 129 ? -14.992 -5.279 -1.776 1.00 94.06 129 PRO A CA 1
ATOM 993 C C . PRO A 1 129 ? -14.948 -6.802 -1.953 1.00 94.06 129 PRO A C 1
ATOM 995 O O . PRO A 1 129 ? -13.863 -7.372 -1.891 1.00 94.06 129 PRO A O 1
ATOM 998 N N . ASP A 1 130 ? -16.081 -7.446 -2.237 1.00 94.50 130 ASP A N 1
ATOM 999 C CA . ASP A 1 130 ? -16.169 -8.904 -2.368 1.00 94.50 130 ASP A CA 1
ATOM 1000 C C . ASP A 1 130 ? -15.502 -9.398 -3.661 1.00 94.50 130 ASP A C 1
ATOM 1002 O O . ASP A 1 130 ? -14.966 -10.503 -3.704 1.00 94.50 130 ASP A O 1
ATOM 1006 N N . ALA A 1 131 ? -15.467 -8.560 -4.702 1.00 95.12 131 ALA A N 1
ATOM 1007 C CA . ALA A 1 131 ? -14.715 -8.815 -5.931 1.00 95.12 131 ALA A CA 1
ATOM 1008 C C . ALA A 1 131 ? -13.217 -8.445 -5.845 1.00 95.12 131 ALA A C 1
ATOM 1010 O O . ALA A 1 131 ? -12.496 -8.574 -6.836 1.00 95.12 131 ALA A O 1
ATOM 1011 N N . SER A 1 132 ? -12.738 -7.939 -4.703 1.00 97.19 132 SER A N 1
ATOM 1012 C CA . SER A 1 132 ? -11.339 -7.533 -4.526 1.00 97.19 132 SER A CA 1
ATOM 1013 C C . SER A 1 132 ? -10.477 -8.701 -4.053 1.00 97.19 132 SER A C 1
ATOM 1015 O O . SER A 1 132 ? -10.680 -9.217 -2.955 1.00 97.19 132 SER A O 1
ATOM 1017 N N . GLU A 1 133 ? -9.431 -9.039 -4.812 1.00 95.88 133 GLU A N 1
ATOM 1018 C CA . GLU A 1 133 ? -8.507 -10.126 -4.450 1.00 95.88 133 GLU A CA 1
ATOM 1019 C C . GLU A 1 133 ? -7.839 -9.889 -3.085 1.00 95.88 133 GLU A C 1
ATOM 1021 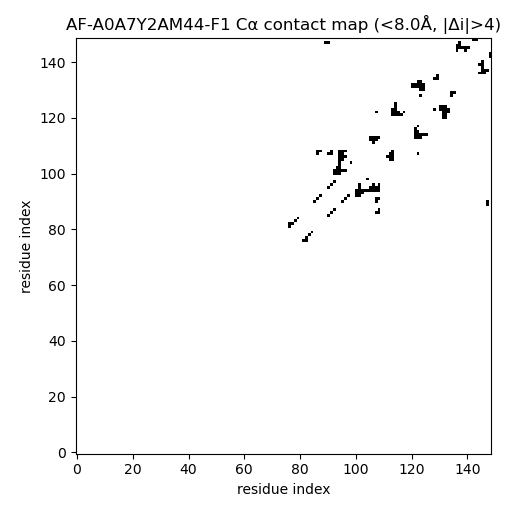O O . GLU A 1 133 ? -7.568 -10.831 -2.344 1.00 95.88 133 GLU A O 1
ATOM 1026 N N . LEU A 1 134 ? -7.610 -8.626 -2.704 1.00 95.81 134 LEU A N 1
ATOM 1027 C CA . LEU A 1 134 ? -7.071 -8.283 -1.389 1.00 95.81 134 LEU A CA 1
ATOM 1028 C C . LEU A 1 134 ? -7.925 -8.863 -0.256 1.00 95.81 134 LEU A C 1
ATOM 1030 O O . LEU A 1 134 ? -7.360 -9.398 0.695 1.00 95.81 134 LEU A O 1
ATOM 1034 N N . ILE A 1 135 ? -9.257 -8.785 -0.359 1.00 96.38 135 ILE A N 1
ATOM 1035 C CA . ILE A 1 135 ? -10.164 -9.313 0.667 1.00 96.38 135 ILE A CA 1
ATOM 1036 C C . ILE A 1 135 ? -10.063 -10.835 0.709 1.00 96.38 135 ILE A C 1
ATOM 1038 O O . ILE A 1 135 ? -9.834 -11.394 1.778 1.00 96.38 135 ILE A O 1
ATOM 1042 N N . THR A 1 136 ? -10.095 -11.492 -0.453 1.00 95.81 136 THR A N 1
ATOM 1043 C CA . THR A 1 136 ? -9.919 -12.946 -0.569 1.00 95.81 136 THR A CA 1
ATOM 1044 C C . THR A 1 136 ? -8.638 -13.434 0.110 1.00 95.81 136 THR A C 1
ATOM 1046 O O . THR A 1 136 ? -8.664 -14.430 0.830 1.00 95.81 136 THR A O 1
ATOM 1049 N N . ARG A 1 137 ? -7.516 -12.722 -0.063 1.00 95.31 137 ARG A N 1
ATOM 1050 C CA . ARG A 1 137 ? -6.218 -13.107 0.517 1.00 95.31 137 ARG A CA 1
ATOM 1051 C C . ARG A 1 137 ? -6.149 -12.916 2.026 1.00 95.31 137 ARG A C 1
ATOM 1053 O O . ARG A 1 137 ? -5.583 -13.766 2.706 1.00 95.31 137 ARG A O 1
ATOM 1060 N N . ILE A 1 138 ? -6.705 -11.832 2.566 1.00 96.00 138 ILE A N 1
ATOM 1061 C CA . ILE A 1 138 ? -6.652 -11.585 4.018 1.00 96.00 138 ILE A CA 1
ATOM 1062 C C . ILE A 1 138 ? -7.649 -12.450 4.797 1.00 96.00 138 ILE A C 1
ATOM 1064 O O . ILE A 1 138 ? -7.437 -12.696 5.982 1.00 96.00 138 ILE A O 1
ATOM 1068 N N . THR A 1 139 ? -8.722 -12.921 4.152 1.00 96.06 139 THR A N 1
ATOM 1069 C CA . THR A 1 139 ? -9.727 -13.799 4.774 1.00 96.06 139 THR A CA 1
ATOM 1070 C C . THR A 1 139 ? -9.579 -15.272 4.395 1.00 96.06 139 THR A C 1
ATOM 1072 O O . THR A 1 139 ? -10.415 -16.073 4.803 1.00 96.06 139 THR A O 1
ATOM 1075 N N . SER A 1 140 ? -8.569 -15.643 3.600 1.00 96.44 140 SER A N 1
ATOM 1076 C CA . SER A 1 140 ? -8.350 -17.033 3.178 1.00 96.44 140 SER A CA 1
ATOM 1077 C C . SER A 1 140 ? -8.182 -17.962 4.383 1.00 96.44 140 SER A C 1
ATOM 1079 O O . SER A 1 140 ? -7.613 -17.564 5.397 1.00 96.44 140 SER A O 1
ATOM 1081 N N . GLU A 1 141 ? -8.630 -19.213 4.279 1.00 95.75 141 GLU A N 1
ATOM 1082 C CA . GLU A 1 141 ? -8.369 -20.276 5.265 1.00 95.75 141 GLU A CA 1
ATOM 1083 C C . GLU A 1 141 ? -7.070 -21.048 4.976 1.00 95.75 141 GLU A C 1
ATOM 1085 O O . GLU A 1 141 ? -6.522 -21.684 5.872 1.00 95.75 141 GLU A O 1
ATOM 1090 N N . ASP A 1 142 ? -6.546 -20.920 3.759 1.00 95.56 142 ASP A N 1
ATOM 1091 C CA . ASP A 1 142 ? -5.315 -21.561 3.305 1.00 95.56 142 ASP A CA 1
ATOM 1092 C C . ASP A 1 142 ? -4.090 -20.678 3.601 1.00 95.56 142 ASP A C 1
ATOM 1094 O O . ASP A 1 142 ? -3.997 -19.549 3.106 1.00 95.56 142 ASP A O 1
ATOM 1098 N N . ASP A 1 143 ? -3.173 -21.202 4.420 1.00 93.62 143 ASP A N 1
ATOM 1099 C CA . ASP A 1 143 ? -1.938 -20.548 4.865 1.00 93.62 143 ASP A CA 1
ATOM 1100 C C . ASP A 1 143 ? -0.984 -20.241 3.699 1.00 93.62 143 ASP A C 1
ATOM 1102 O O . ASP A 1 143 ? -0.277 -19.239 3.755 1.00 93.62 143 ASP A O 1
ATOM 1106 N N . ASP A 1 144 ? -0.998 -21.038 2.622 1.00 91.75 144 ASP A N 1
ATOM 1107 C CA . ASP A 1 144 ? -0.078 -20.871 1.486 1.00 91.75 144 ASP A CA 1
ATOM 1108 C C . ASP A 1 144 ? -0.421 -19.641 0.628 1.00 91.75 144 ASP A C 1
ATOM 1110 O O . ASP A 1 144 ? 0.421 -19.111 -0.103 1.00 91.75 144 ASP A O 1
ATOM 1114 N N . VAL A 1 145 ? -1.672 -19.178 0.699 1.00 91.00 145 VAL A N 1
ATOM 1115 C CA . VAL A 1 145 ? -2.170 -18.025 -0.069 1.00 91.00 145 VAL A CA 1
ATOM 1116 C C . VAL A 1 145 ? -2.604 -16.857 0.812 1.00 91.00 145 VAL A C 1
ATOM 1118 O O . VAL A 1 145 ? -2.856 -15.768 0.282 1.00 91.00 145 VAL A O 1
ATOM 1121 N N . ARG A 1 146 ? -2.722 -17.059 2.131 1.00 94.88 146 ARG A N 1
ATOM 1122 C CA . ARG A 1 146 ? -3.138 -16.012 3.066 1.00 94.88 146 ARG A CA 1
ATOM 1123 C C . ARG A 1 146 ? -2.091 -14.906 3.123 1.00 94.88 146 ARG A C 1
ATOM 1125 O O . ARG A 1 146 ? -0.892 -15.153 3.120 1.00 94.88 146 ARG A O 1
ATOM 1132 N N . MET A 1 147 ? -2.575 -13.670 3.206 1.00 93.62 147 MET A N 1
ATOM 1133 C CA . MET A 1 147 ? -1.732 -12.501 3.432 1.00 93.62 147 MET A CA 1
ATOM 1134 C C . MET A 1 147 ? -2.045 -11.859 4.790 1.00 93.62 147 MET A C 1
ATOM 1136 O O . MET A 1 147 ? -3.224 -11.718 5.127 1.00 93.62 147 MET A O 1
ATOM 1140 N N . PRO A 1 148 ? -1.031 -11.383 5.539 1.00 89.88 148 PRO A N 1
ATOM 1141 C CA . PRO A 1 148 ? 0.412 -11.498 5.265 1.00 89.88 148 PRO A CA 1
ATOM 1142 C C . PRO A 1 148 ? 0.935 -12.951 5.380 1.00 89.88 148 PRO A C 1
ATOM 1144 O O . PRO A 1 148 ? 0.329 -13.711 6.137 1.00 89.88 148 PRO A O 1
ATOM 1147 N N . PRO A 1 149 ? 2.008 -13.320 4.646 1.00 83.19 149 PRO A N 1
ATOM 1148 C CA . PRO A 1 149 ? 2.592 -14.664 4.664 1.00 83.19 149 PRO A CA 1
ATOM 1149 C C . PRO A 1 149 ? 3.433 -14.938 5.922 1.00 83.19 149 PRO A C 1
ATOM 1151 O O . PRO A 1 149 ? 3.824 -13.963 6.611 1.00 83.19 149 PRO A O 1
#

Foldseek 3Di:
DPPVVPVVPDDPPDDPVVVVVVVVVVPPDDPDDDDDDDPDDPDDDPDDDDPDPDDPPDDDDPDPPDDDDDPPVVPDDDCVPHPVVVCVVFPCQAQDDDPVSHDLVAHPVDPCRQQPDSPPAGCDDPPDRVRHVVNCQCPPPDPVRHPPD

Sequence (149 aa):
MKLALYLLQRQPKDRQSRYQICVKWLTSTLSISIGLPALLFLATCVARADDAFGRDDGSLGQAPTTGSELDDVDDRVEFGRDVRPILAKHCFTCHGPDPDARQADLRLDTQDGSRGDLGGYQAIMPRDPDASELITRITSEDDDVRMPP

Radius of gyration: 28.96 Å; Cα contacts (8 Å, |Δi|>4): 93; chains: 1; bounding box: 51×70×71 Å

Secondary structure (DSSP, 8-state):
--STTSGGG-----THHHHHHHHHHSSSS------S-------SSSS---------------------S------S--IIIIIHHHHHHHTHHHHSS-SSS-STT--TTSHHHHHS-SSS--SS-TT-STT-HHHHHHS-S-TTT-S--

pLDDT: mean 72.72, std 21.91, range [39.88, 97.19]

Solvent-accessible surface area (backbone atoms only — not comparable to full-atom values): 10198 Å² total; per-residue (Å²): 142,76,71,82,74,68,74,79,72,80,71,88,89,66,76,65,65,67,58,55,56,59,62,61,68,74,76,73,83,79,95,68,96,73,76,91,84,80,98,76,85,88,81,85,81,93,72,92,84,75,97,71,94,66,77,91,72,90,76,83,80,82,75,84,83,73,82,84,85,71,90,68,70,70,85,67,85,42,60,79,79,61,47,45,58,53,44,57,74,66,42,33,75,38,19,21,89,54,74,89,55,33,47,93,82,38,24,68,80,41,72,66,49,22,52,31,80,76,83,90,49,25,47,47,37,87,98,34,66,88,70,6,48,51,50,55,24,58,67,44,90,50,73,93,65,22,48,73,119

Mean predicted aligned error: 19.09 Å